Protein AF-A0A497V818-F1 (afdb_monomer)

Radius of gyration: 19.36 Å; Cα contacts (8 Å, |Δi|>4): 186; chains: 1; bounding box: 30×26×78 Å

Structure (mmCIF, N/CA/C/O backbo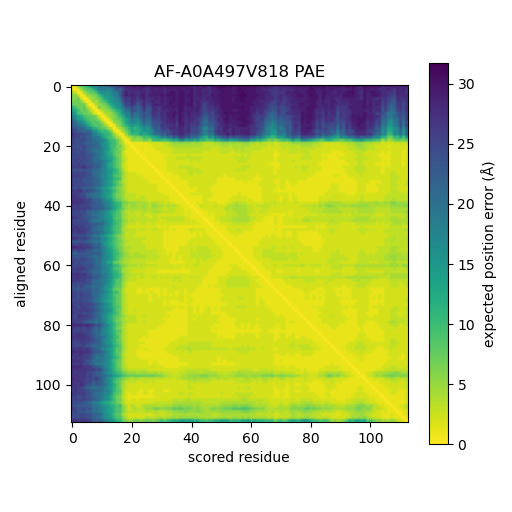ne):
data_AF-A0A497V818-F1
#
_entry.id   AF-A0A497V818-F1
#
loop_
_atom_site.group_PDB
_atom_site.id
_atom_site.type_symbol
_atom_site.label_atom_id
_atom_site.label_alt_id
_atom_site.label_comp_id
_atom_site.label_asym_id
_atom_site.label_entity_id
_atom_site.label_seq_id
_atom_site.pdbx_PDB_ins_code
_atom_site.Cartn_x
_atom_site.Cartn_y
_atom_site.Cartn_z
_atom_site.occupancy
_atom_site.B_iso_or_equiv
_atom_site.auth_seq_id
_atom_site.auth_comp_id
_atom_site.auth_asym_id
_atom_site.auth_atom_id
_atom_site.pdbx_PDB_model_num
ATOM 1 N N . MET A 1 1 ? 13.524 -6.428 -62.032 1.00 44.03 1 MET A N 1
ATOM 2 C CA . MET A 1 1 ? 14.430 -6.434 -60.860 1.00 44.03 1 MET A CA 1
ATOM 3 C C . MET A 1 1 ? 14.396 -5.023 -60.280 1.00 44.03 1 MET A C 1
ATOM 5 O O . MET A 1 1 ? 14.967 -4.130 -60.875 1.00 44.03 1 MET A O 1
ATOM 9 N N . ARG A 1 2 ? 13.405 -4.687 -59.447 1.00 46.19 2 ARG A N 1
ATOM 10 C CA . ARG A 1 2 ? 13.343 -4.876 -57.985 1.00 46.19 2 ARG A CA 1
ATOM 11 C C . ARG A 1 2 ? 14.482 -4.151 -57.272 1.00 46.19 2 ARG A C 1
ATOM 13 O O . ARG A 1 2 ? 15.494 -4.790 -57.076 1.00 46.19 2 ARG A O 1
ATOM 20 N N . HIS A 1 3 ? 14.253 -2.921 -56.811 1.00 48.22 3 HIS A N 1
ATOM 21 C CA . HIS A 1 3 ? 14.833 -2.396 -55.567 1.00 48.22 3 HIS A CA 1
ATOM 22 C C . HIS A 1 3 ? 13.883 -1.336 -54.986 1.00 48.22 3 HIS A C 1
ATOM 24 O O . HIS A 1 3 ? 13.952 -0.159 -55.315 1.00 48.22 3 HIS A O 1
ATOM 30 N N . LEU A 1 4 ? 12.936 -1.802 -54.166 1.00 50.78 4 LEU A N 1
ATOM 31 C CA . LEU A 1 4 ? 12.131 -0.966 -53.282 1.00 50.78 4 LEU A CA 1
ATOM 32 C C . LEU A 1 4 ? 12.975 -0.732 -52.024 1.00 50.78 4 LEU A C 1
ATOM 34 O O . LEU A 1 4 ? 13.162 -1.653 -51.229 1.00 50.78 4 LEU A O 1
ATOM 38 N N . SER A 1 5 ? 13.552 0.458 -51.887 1.00 52.72 5 SER A N 1
ATOM 39 C CA . SER A 1 5 ? 14.340 0.834 -50.712 1.00 52.72 5 SER A CA 1
ATOM 40 C C . SER A 1 5 ? 13.392 1.133 -49.552 1.00 52.72 5 SER A C 1
ATOM 42 O O . SER A 1 5 ? 12.822 2.217 -49.466 1.00 52.72 5 SER A O 1
ATOM 44 N N . ILE A 1 6 ? 13.183 0.148 -48.679 1.00 57.84 6 ILE A N 1
ATOM 45 C CA . ILE A 1 6 ? 12.414 0.310 -47.443 1.00 57.84 6 ILE A CA 1
ATOM 46 C C . ILE A 1 6 ? 13.343 0.963 -46.415 1.00 57.84 6 ILE A C 1
ATOM 48 O O . ILE A 1 6 ? 14.217 0.306 -45.851 1.00 57.84 6 ILE A O 1
ATOM 52 N N . LEU A 1 7 ? 13.173 2.267 -46.189 1.00 51.00 7 LEU A N 1
ATOM 53 C CA . LEU A 1 7 ? 13.821 2.977 -45.089 1.00 51.00 7 LEU A CA 1
ATOM 54 C C . LEU A 1 7 ? 13.069 2.625 -43.792 1.00 51.00 7 LEU A C 1
ATOM 56 O O . LEU A 1 7 ? 12.067 3.249 -43.451 1.00 51.00 7 LEU A O 1
ATOM 60 N N . ILE A 1 8 ? 13.516 1.585 -43.085 1.00 59.56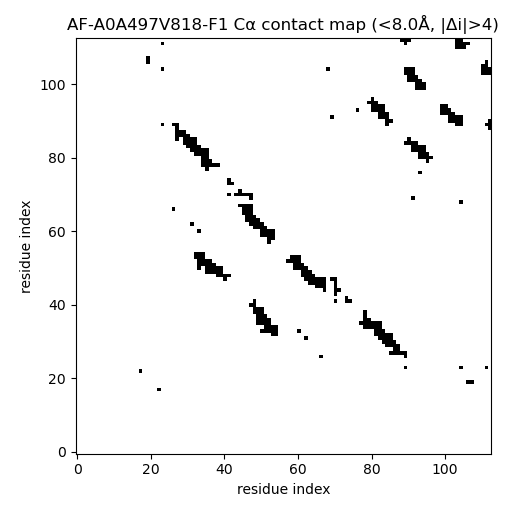 8 ILE A 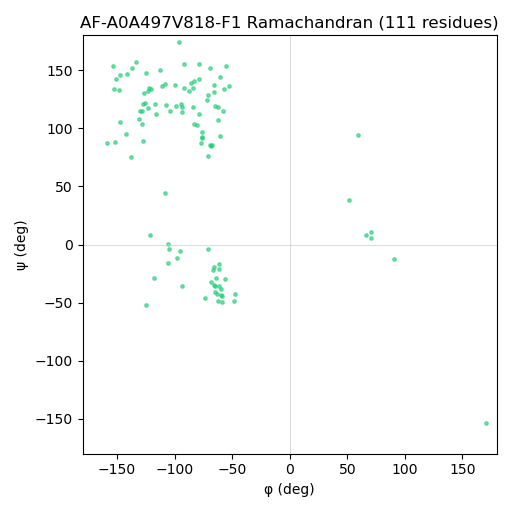N 1
ATOM 61 C CA . ILE A 1 8 ? 13.038 1.285 -41.730 1.00 59.56 8 ILE A CA 1
ATOM 62 C C . ILE A 1 8 ? 13.732 2.272 -40.791 1.00 59.56 8 ILE A C 1
ATOM 64 O O . ILE A 1 8 ? 14.809 2.005 -40.265 1.00 59.56 8 ILE A O 1
ATOM 68 N N . VAL A 1 9 ? 13.133 3.448 -40.610 1.00 56.09 9 VAL A N 1
ATOM 69 C CA . VAL A 1 9 ? 13.506 4.348 -39.516 1.00 56.09 9 VAL A CA 1
ATOM 70 C C . VAL A 1 9 ? 12.899 3.755 -38.251 1.00 56.09 9 VAL A C 1
ATOM 72 O O . VAL A 1 9 ? 11.728 3.963 -37.942 1.00 56.09 9 VAL A O 1
ATOM 75 N N . GLY A 1 10 ? 13.689 2.930 -37.563 1.00 56.69 10 GLY A N 1
ATOM 76 C CA . GLY A 1 10 ? 13.356 2.424 -36.241 1.00 56.69 10 GLY A CA 1
ATOM 77 C C . GLY A 1 10 ? 13.247 3.596 -35.274 1.00 56.69 10 GLY A C 1
ATOM 78 O O . GLY A 1 10 ? 14.251 4.206 -34.912 1.00 56.69 10 GLY A O 1
ATOM 79 N N . LEU A 1 11 ? 12.018 3.920 -34.884 1.00 52.72 11 LEU A N 1
ATOM 80 C CA . LEU A 1 11 ? 11.708 4.880 -33.837 1.00 52.72 11 LEU A CA 1
ATOM 81 C C . LEU A 1 11 ? 12.188 4.289 -32.499 1.00 52.72 11 LEU A C 1
ATOM 83 O O . LEU A 1 11 ? 11.435 3.615 -31.800 1.00 52.72 11 LEU A O 1
ATOM 87 N N . PHE A 1 12 ? 13.466 4.484 -32.166 1.00 51.16 12 PHE A N 1
ATOM 88 C CA . PHE A 1 12 ? 13.993 4.204 -30.831 1.00 51.16 12 PHE A CA 1
ATOM 89 C C . PHE A 1 12 ? 13.401 5.239 -29.872 1.00 51.16 12 PHE A C 1
ATOM 91 O O . PHE A 1 12 ? 13.979 6.291 -29.609 1.00 51.16 12 PHE A O 1
ATOM 98 N N . LEU A 1 13 ? 12.208 4.944 -29.358 1.00 43.66 13 LEU A N 1
ATOM 99 C CA . LEU A 1 13 ? 11.674 5.587 -28.167 1.00 43.66 13 LEU A CA 1
ATOM 100 C C . LEU A 1 13 ? 12.489 5.078 -26.971 1.00 43.66 13 LEU A C 1
ATOM 102 O O . LEU A 1 13 ? 12.038 4.217 -26.220 1.00 43.66 13 LEU A O 1
ATOM 106 N N . MET A 1 14 ? 13.711 5.588 -26.798 1.00 46.12 14 MET A N 1
ATOM 107 C CA . MET A 1 14 ? 14.338 5.591 -25.478 1.00 46.12 14 MET A CA 1
ATOM 108 C C . MET A 1 14 ? 13.536 6.582 -24.639 1.00 46.12 14 MET A C 1
ATOM 110 O O . MET A 1 14 ? 13.842 7.771 -24.589 1.00 46.12 14 MET A O 1
ATOM 114 N N . GLY A 1 15 ? 12.432 6.108 -24.057 1.00 50.34 15 GLY A N 1
ATOM 115 C CA . GLY A 1 15 ? 11.764 6.845 -22.996 1.00 50.34 15 GLY A CA 1
ATOM 116 C C . GLY A 1 15 ? 12.801 7.162 -21.924 1.00 50.34 15 GLY A C 1
ATOM 117 O O . GLY A 1 15 ? 13.626 6.306 -21.603 1.00 50.34 15 GLY A O 1
ATOM 118 N N . CYS A 1 16 ? 12.797 8.391 -21.408 1.00 48.84 16 CYS A N 1
ATOM 119 C CA . CYS A 1 16 ? 13.595 8.751 -20.243 1.00 48.84 16 CYS A CA 1
ATOM 120 C C . CYS A 1 16 ? 13.145 7.879 -19.069 1.00 48.84 16 CYS A C 1
ATOM 122 O O . CYS A 1 16 ? 12.169 8.187 -18.385 1.00 48.84 16 CYS A O 1
ATOM 124 N N . ILE A 1 17 ? 13.823 6.756 -18.881 1.00 55.41 17 ILE A N 1
ATOM 125 C CA . ILE A 1 17 ? 13.678 5.924 -17.702 1.00 55.41 17 ILE A CA 1
ATOM 126 C C . ILE A 1 17 ? 14.501 6.631 -16.631 1.00 55.41 17 ILE A C 1
ATOM 128 O O . ILE A 1 17 ? 15.713 6.774 -16.783 1.00 55.41 17 ILE A O 1
ATOM 132 N N . GLY A 1 18 ? 13.826 7.162 -15.609 1.00 65.00 18 GLY A N 1
ATOM 133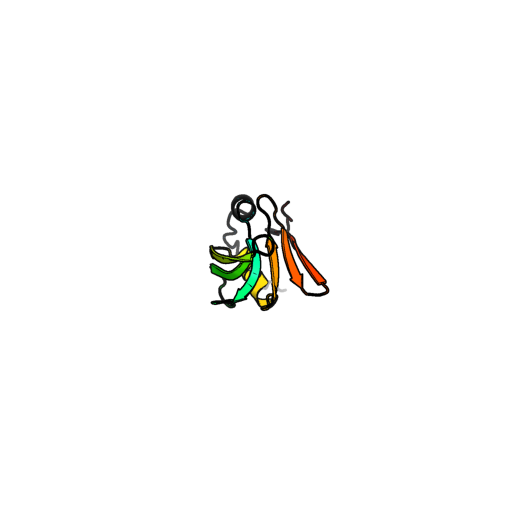 C CA . GLY A 1 18 ? 14.507 7.672 -14.420 1.00 65.00 18 GLY A CA 1
ATOM 134 C C . GLY A 1 18 ? 15.389 6.580 -13.820 1.00 65.00 18 GLY A C 1
ATOM 135 O O . GLY A 1 18 ? 15.126 5.396 -14.036 1.00 65.00 18 GLY A O 1
ATOM 136 N N . ASP A 1 19 ? 16.439 6.975 -13.108 1.00 87.00 19 ASP A N 1
ATOM 137 C CA . ASP A 1 19 ? 17.377 6.019 -12.533 1.00 87.00 19 ASP A CA 1
ATOM 138 C C . ASP A 1 19 ? 16.631 5.043 -11.603 1.00 87.00 19 ASP A C 1
ATOM 140 O O . ASP A 1 19 ? 16.013 5.437 -10.609 1.00 87.00 19 ASP A O 1
ATOM 144 N N . CYS A 1 20 ? 16.608 3.766 -11.995 1.00 90.94 20 CYS A N 1
ATOM 145 C CA . CYS A 1 20 ? 15.912 2.715 -11.262 1.00 90.94 20 CYS A CA 1
ATOM 146 C C . CYS A 1 20 ? 16.527 2.511 -9.871 1.00 90.94 20 CYS A C 1
ATOM 148 O O . CYS A 1 20 ? 15.808 2.106 -8.958 1.00 90.94 20 CYS A O 1
ATOM 150 N N . ASP A 1 21 ? 17.824 2.791 -9.709 1.00 93.12 21 ASP A N 1
ATOM 151 C CA . ASP A 1 21 ? 18.536 2.626 -8.445 1.00 93.12 21 ASP A CA 1
ATOM 152 C C . ASP A 1 21 ? 18.119 3.737 -7.465 1.00 93.12 21 ASP A C 1
ATOM 154 O O . ASP A 1 21 ? 17.706 3.440 -6.342 1.00 93.12 21 ASP A O 1
ATOM 158 N N . ASP A 1 22 ? 18.066 4.993 -7.926 1.00 93.25 22 ASP A N 1
ATOM 159 C CA . ASP A 1 22 ? 17.540 6.117 -7.136 1.00 93.25 22 ASP A CA 1
ATOM 160 C C . ASP A 1 22 ? 16.073 5.889 -6.738 1.00 93.25 22 ASP A C 1
ATOM 162 O O . ASP A 1 22 ? 15.669 6.114 -5.593 1.00 93.25 22 ASP A O 1
ATOM 166 N N . ALA A 1 23 ? 15.248 5.413 -7.679 1.00 93.31 23 ALA A N 1
ATOM 167 C CA . ALA A 1 23 ? 13.850 5.097 -7.407 1.00 93.31 23 ALA A CA 1
ATOM 168 C C . ALA A 1 23 ? 13.716 3.969 -6.372 1.00 93.31 23 ALA A C 1
ATOM 170 O O . ALA A 1 23 ? 12.898 4.066 -5.454 1.00 93.31 23 ALA A O 1
ATOM 171 N N . ALA A 1 24 ? 14.534 2.920 -6.488 1.00 95.50 24 ALA A N 1
ATOM 172 C CA . ALA A 1 24 ? 14.595 1.831 -5.525 1.00 95.50 24 ALA A CA 1
ATOM 173 C C . ALA A 1 24 ? 14.958 2.349 -4.123 1.00 95.50 24 ALA A C 1
ATOM 175 O O . ALA A 1 24 ? 14.283 2.005 -3.153 1.00 95.50 24 ALA A O 1
ATOM 176 N N . ASP A 1 25 ? 15.942 3.237 -3.997 1.00 95.44 25 ASP A N 1
ATOM 177 C CA . ASP A 1 25 ? 16.328 3.823 -2.708 1.00 95.44 25 ASP A CA 1
ATOM 178 C C . ASP A 1 25 ? 15.226 4.695 -2.095 1.00 95.44 25 ASP A C 1
ATOM 180 O O . ASP A 1 25 ? 14.920 4.582 -0.899 1.00 95.44 25 ASP A O 1
ATOM 184 N N . ILE A 1 26 ? 14.536 5.489 -2.919 1.00 94.81 26 ILE A N 1
ATOM 185 C CA . ILE A 1 26 ? 13.352 6.242 -2.492 1.00 94.81 26 ILE A CA 1
ATOM 186 C C . ILE A 1 26 ? 12.276 5.277 -1.977 1.00 94.81 26 ILE A C 1
ATOM 188 O O . ILE A 1 26 ? 11.762 5.459 -0.869 1.00 94.81 26 ILE A O 1
ATOM 192 N N . TYR A 1 27 ? 11.954 4.217 -2.722 1.00 95.88 27 TYR A N 1
ATOM 193 C CA . TYR A 1 27 ? 10.918 3.262 -2.326 1.00 95.88 27 TYR A CA 1
ATOM 194 C C . TYR A 1 27 ? 11.292 2.416 -1.102 1.00 95.88 27 TYR A C 1
ATOM 196 O O . TYR A 1 27 ? 10.411 2.108 -0.289 1.00 95.88 27 TYR A O 1
ATOM 204 N N . ARG A 1 28 ? 12.575 2.085 -0.903 1.00 96.44 28 ARG A N 1
ATOM 205 C CA . ARG A 1 28 ? 13.079 1.455 0.332 1.00 96.44 28 ARG A CA 1
ATOM 206 C C . ARG A 1 28 ? 12.815 2.330 1.549 1.00 96.44 28 ARG A C 1
ATOM 208 O O . ARG A 1 28 ? 12.450 1.810 2.601 1.00 96.44 28 ARG A O 1
ATOM 215 N N . SER A 1 29 ? 12.939 3.649 1.417 1.00 96.69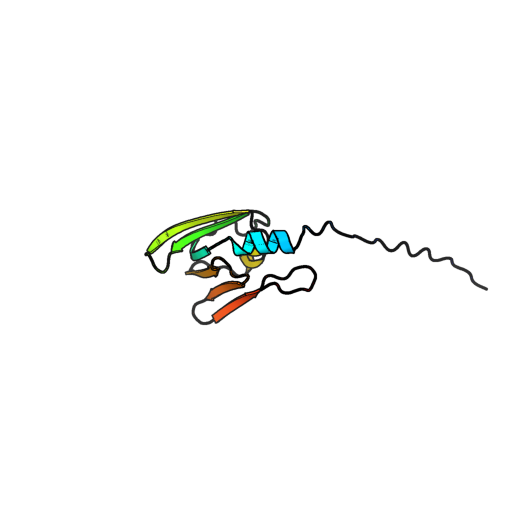 29 SER A N 1
ATOM 216 C CA . SER A 1 29 ? 12.769 4.575 2.543 1.00 96.69 29 SER A CA 1
ATOM 217 C C . SER A 1 29 ? 11.337 4.628 3.101 1.00 96.69 29 SER A C 1
ATOM 219 O O . SER A 1 29 ? 11.146 5.003 4.262 1.00 96.69 29 SER A O 1
ATOM 221 N N . PHE A 1 30 ? 10.334 4.238 2.305 1.00 96.50 30 PHE A N 1
ATOM 222 C CA . PHE A 1 30 ? 8.928 4.311 2.695 1.00 96.50 30 PHE A CA 1
ATOM 223 C C . PHE A 1 30 ? 8.467 3.121 3.540 1.00 96.50 30 PHE A C 1
ATOM 225 O O . PHE A 1 30 ? 8.746 1.958 3.234 1.00 96.50 30 PHE A O 1
ATOM 232 N N . GLU A 1 31 ? 7.642 3.441 4.537 1.00 97.25 31 GLU A N 1
ATOM 233 C CA . GLU A 1 31 ? 6.845 2.499 5.314 1.00 97.25 31 GLU A CA 1
ATOM 234 C C . GLU A 1 31 ? 5.357 2.840 5.180 1.00 97.25 31 GLU A C 1
ATOM 236 O O . GLU A 1 31 ? 4.959 4.003 5.266 1.00 97.25 31 GLU A O 1
ATOM 241 N N . CYS A 1 32 ? 4.541 1.817 4.941 1.00 97.62 32 CYS A N 1
ATOM 242 C CA . CYS A 1 32 ? 3.093 1.901 4.865 1.00 97.62 32 CYS A CA 1
ATOM 243 C C . CYS A 1 32 ? 2.504 0.587 5.386 1.00 97.62 32 CYS A C 1
ATOM 245 O O . CYS A 1 32 ? 2.589 -0.451 4.727 1.00 97.62 32 CYS A O 1
ATOM 247 N N . ILE A 1 33 ? 1.947 0.626 6.594 1.00 98.44 33 ILE A N 1
ATOM 248 C CA . ILE A 1 33 ? 1.277 -0.513 7.221 1.00 98.44 33 ILE A CA 1
ATOM 249 C C . ILE A 1 33 ? -0.092 -0.030 7.679 1.00 98.44 33 ILE A C 1
ATOM 251 O O . ILE A 1 33 ? -0.192 0.699 8.661 1.00 98.44 33 ILE A O 1
ATOM 255 N N . ILE A 1 34 ? -1.132 -0.391 6.935 1.00 98.69 34 ILE A N 1
ATOM 256 C CA . ILE A 1 34 ? -2.443 0.247 7.065 1.00 98.69 34 ILE A CA 1
ATOM 257 C C . ILE A 1 34 ? -3.560 -0.707 6.657 1.00 98.69 34 ILE A C 1
ATOM 259 O O . ILE A 1 34 ? -3.472 -1.364 5.621 1.00 98.69 34 ILE A O 1
ATOM 263 N N . ILE A 1 35 ? -4.610 -0.774 7.473 1.00 98.75 35 ILE A N 1
ATOM 264 C CA . ILE A 1 35 ? -5.913 -1.328 7.096 1.00 98.75 35 ILE A CA 1
ATOM 265 C C . ILE A 1 35 ? -6.682 -0.209 6.403 1.00 98.75 35 ILE A C 1
ATOM 267 O O . ILE A 1 35 ? -6.926 0.828 7.020 1.00 98.75 35 ILE A O 1
ATOM 271 N N . ILE A 1 36 ? -7.032 -0.402 5.134 1.00 98.69 36 ILE A N 1
ATOM 272 C CA . ILE A 1 36 ? -7.645 0.632 4.298 1.00 98.69 36 ILE A CA 1
ATOM 273 C C . ILE A 1 36 ? -9.080 0.891 4.751 1.00 98.69 36 ILE A C 1
ATOM 275 O O . ILE A 1 36 ? -9.896 -0.027 4.816 1.00 98.69 36 ILE A O 1
ATOM 279 N N . GLU A 1 37 ? -9.410 2.156 4.979 1.00 98.75 37 GLU A N 1
ATOM 280 C CA . GLU A 1 37 ? -10.774 2.595 5.288 1.00 98.75 37 GLU A CA 1
ATOM 281 C C . GLU A 1 37 ? -11.319 3.563 4.240 1.00 98.75 37 GLU A C 1
ATOM 283 O O . GLU A 1 37 ? -12.524 3.585 3.998 1.00 98.75 37 GLU A O 1
ATOM 288 N N . ASN A 1 38 ? -10.441 4.327 3.587 1.00 98.62 38 ASN A N 1
ATOM 289 C CA . ASN A 1 38 ? -10.807 5.244 2.519 1.00 98.62 38 ASN A CA 1
ATOM 290 C C . ASN A 1 38 ? -9.682 5.354 1.473 1.00 98.62 38 ASN A C 1
ATOM 292 O O . ASN A 1 38 ? -8.494 5.278 1.792 1.00 98.62 38 ASN A O 1
ATOM 296 N N . ILE A 1 39 ? -10.074 5.529 0.210 1.00 98.19 39 ILE A N 1
ATOM 297 C 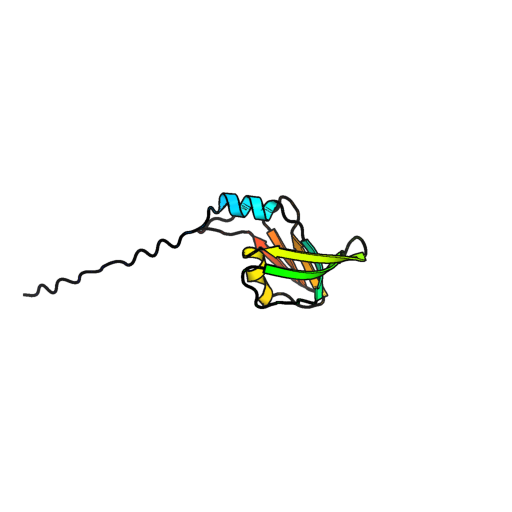CA . ILE A 1 39 ? -9.172 5.725 -0.931 1.00 98.19 39 ILE A CA 1
ATOM 298 C C . ILE A 1 39 ? -9.639 6.990 -1.664 1.00 98.19 39 ILE A C 1
ATOM 300 O O . ILE A 1 39 ? -10.473 6.891 -2.567 1.00 98.19 39 ILE A O 1
ATOM 304 N N . PRO A 1 40 ? -9.146 8.185 -1.288 1.00 96.94 40 PRO A N 1
ATOM 305 C CA . PRO A 1 40 ? -9.661 9.448 -1.821 1.00 96.94 40 PRO A CA 1
ATOM 306 C C . PRO A 1 40 ? -9.505 9.602 -3.336 1.00 96.94 40 PRO A C 1
ATOM 308 O O . PRO A 1 40 ? -10.370 10.175 -3.998 1.00 96.94 40 PRO A O 1
ATOM 311 N N . ASN A 1 41 ? -8.405 9.094 -3.903 1.00 94.12 41 ASN A N 1
ATOM 312 C CA . ASN A 1 41 ? -8.114 9.231 -5.329 1.00 94.12 41 ASN A CA 1
ATOM 313 C C . ASN A 1 41 ? -7.559 7.933 -5.949 1.00 94.12 41 ASN A C 1
ATOM 315 O O . ASN A 1 41 ? -6.372 7.857 -6.276 1.00 94.12 41 ASN A O 1
ATOM 319 N N . PRO A 1 42 ? -8.415 6.919 -6.186 1.00 95.06 42 PRO A N 1
ATOM 320 C CA . PRO A 1 42 ? -7.993 5.606 -6.680 1.00 95.06 42 PRO A CA 1
ATOM 321 C C . PRO A 1 42 ? -7.535 5.613 -8.149 1.00 95.06 42 PRO A C 1
ATOM 323 O O . PRO A 1 42 ? -7.146 4.576 -8.677 1.00 95.06 42 PRO A O 1
ATOM 326 N N . LYS A 1 43 ? -7.626 6.753 -8.848 1.00 96.62 43 LYS A N 1
ATOM 327 C CA . LYS A 1 43 ? -7.224 6.900 -10.259 1.00 96.62 43 LYS A CA 1
ATOM 328 C C . LYS A 1 43 ? -5.918 7.675 -10.433 1.00 96.62 43 LYS A C 1
ATOM 330 O O . LYS A 1 43 ? -5.494 7.900 -11.563 1.00 96.62 43 LYS A O 1
ATOM 335 N N . SER A 1 44 ? -5.299 8.115 -9.339 1.00 96.56 44 SER A N 1
ATOM 336 C CA . SER A 1 44 ? -4.033 8.836 -9.394 1.00 96.56 44 SER A CA 1
ATOM 337 C C . SER A 1 44 ? -2.908 7.937 -9.911 1.00 96.56 44 SER A C 1
ATOM 339 O O . SER A 1 44 ? -2.780 6.786 -9.507 1.00 96.56 44 SER A O 1
ATOM 341 N N . THR A 1 45 ? -2.067 8.482 -10.788 1.00 95.44 45 THR A N 1
ATOM 342 C CA . THR A 1 45 ? -0.869 7.816 -11.329 1.00 95.44 45 THR A CA 1
ATOM 343 C C . THR A 1 45 ? 0.429 8.353 -10.724 1.00 95.44 45 THR A C 1
ATOM 345 O O . THR A 1 45 ? 1.510 7.864 -11.049 1.00 95.44 45 THR A O 1
ATOM 348 N N . HIS A 1 46 ? 0.335 9.375 -9.871 1.00 94.75 46 HIS A N 1
ATOM 349 C CA . HIS A 1 46 ? 1.480 10.095 -9.310 1.00 94.75 46 HIS A CA 1
ATOM 350 C C . HIS A 1 46 ? 1.444 10.112 -7.784 1.00 94.75 46 HIS A C 1
ATOM 352 O O . HIS A 1 46 ? 2.410 9.714 -7.139 1.00 94.75 46 HIS A O 1
ATOM 358 N N . LEU A 1 47 ? 0.316 10.524 -7.210 1.00 96.50 47 LEU A N 1
ATOM 359 C CA . LEU A 1 47 ? 0.105 10.606 -5.769 1.00 96.50 47 LEU A CA 1
ATOM 360 C C . LEU A 1 47 ? -0.566 9.333 -5.239 1.00 96.50 47 LEU A C 1
ATOM 362 O O . LEU A 1 47 ? -1.682 9.010 -5.658 1.00 96.50 47 LEU A O 1
ATOM 366 N N . PHE A 1 48 ? 0.085 8.634 -4.311 1.00 97.88 48 PHE A N 1
ATOM 367 C CA . PHE A 1 48 ? -0.531 7.525 -3.592 1.00 97.88 48 PHE A CA 1
ATOM 368 C C . PHE A 1 48 ? -1.135 8.046 -2.288 1.00 97.88 48 PHE A C 1
ATOM 370 O O . PHE A 1 48 ? -0.399 8.508 -1.416 1.00 97.88 48 PHE A O 1
ATOM 377 N N . ASN A 1 49 ? -2.463 7.994 -2.190 1.00 97.75 49 ASN A N 1
ATOM 378 C CA . ASN A 1 49 ? -3.246 8.525 -1.088 1.00 97.75 49 ASN A CA 1
ATOM 379 C C . ASN A 1 49 ? -4.235 7.463 -0.588 1.00 97.75 49 ASN A C 1
ATOM 381 O O . ASN A 1 49 ? -5.141 7.048 -1.318 1.00 97.75 49 ASN A O 1
ATOM 385 N N . ILE A 1 50 ? -4.035 7.031 0.655 1.00 98.19 50 ILE A N 1
ATOM 386 C CA . ILE A 1 50 ? -4.911 6.109 1.376 1.00 98.19 50 ILE A CA 1
ATOM 387 C C . ILE A 1 50 ? -5.021 6.519 2.842 1.00 98.19 50 ILE A C 1
ATOM 389 O O . ILE A 1 50 ? -4.058 6.981 3.461 1.00 98.19 50 ILE A O 1
ATOM 393 N N . GLU A 1 51 ? -6.193 6.285 3.411 1.00 98.69 51 GLU A N 1
ATOM 394 C CA . GLU A 1 51 ? -6.509 6.574 4.805 1.00 98.69 51 GLU A CA 1
ATOM 395 C C . GLU A 1 51 ? -7.023 5.311 5.485 1.00 98.69 51 GLU A C 1
ATOM 397 O O . GLU A 1 51 ? -7.674 4.457 4.868 1.00 98.69 51 GLU A O 1
ATOM 402 N N . GLY A 1 52 ? -6.730 5.184 6.773 1.00 98.69 52 GLY A N 1
ATOM 403 C CA . GLY A 1 52 ? -7.079 3.980 7.497 1.00 98.69 52 GLY A CA 1
ATOM 404 C C . GLY A 1 52 ? -6.470 3.898 8.879 1.00 98.69 52 GLY A C 1
ATOM 405 O O . GLY A 1 52 ? -6.174 4.910 9.515 1.00 98.69 52 GLY A O 1
ATOM 406 N N . THR A 1 53 ? -6.291 2.668 9.344 1.00 98.75 53 THR A N 1
ATOM 407 C CA . THR A 1 53 ? -5.839 2.384 10.706 1.00 98.75 53 THR A CA 1
ATOM 408 C C . THR A 1 53 ? -4.564 1.549 10.696 1.00 98.75 53 THR A C 1
ATOM 410 O O . THR A 1 53 ? -4.463 0.561 9.970 1.00 98.75 53 THR A O 1
ATOM 413 N N . ASP A 1 54 ? -3.592 1.922 11.525 1.00 98.19 54 ASP A N 1
ATOM 414 C CA . ASP A 1 54 ? -2.425 1.089 11.814 1.00 98.19 54 ASP A CA 1
ATOM 415 C C . ASP A 1 54 ? -2.888 -0.185 12.552 1.00 98.19 54 ASP A C 1
ATOM 417 O O . ASP A 1 54 ? -3.446 -0.082 13.652 1.00 98.19 54 ASP A O 1
ATOM 421 N N . PRO A 1 55 ? -2.663 -1.388 11.992 1.00 97.25 55 PRO A N 1
ATOM 422 C CA . PRO A 1 55 ? -3.144 -2.638 12.577 1.00 97.25 55 PRO A CA 1
ATOM 423 C C . PRO A 1 55 ? -2.495 -2.988 13.924 1.00 97.25 55 PRO A C 1
ATOM 425 O O . PRO A 1 55 ? -3.033 -3.818 14.65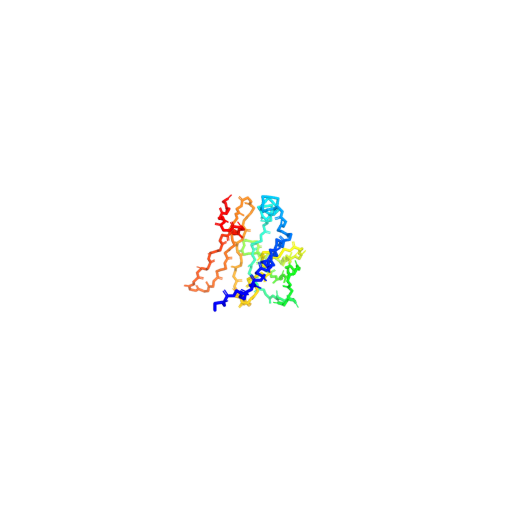3 1.00 97.25 55 PRO A O 1
ATOM 428 N N . TYR A 1 56 ? -1.341 -2.408 14.252 1.00 97.31 56 TYR A N 1
ATOM 429 C CA . TYR A 1 56 ? -0.617 -2.698 15.487 1.00 97.31 56 TYR A CA 1
ATOM 430 C C . TYR A 1 56 ? -0.973 -1.729 16.610 1.00 97.31 56 TYR A C 1
ATOM 432 O O . TYR A 1 56 ? -1.015 -2.128 17.773 1.00 97.31 56 TYR A O 1
ATOM 440 N N . THR A 1 57 ? -1.216 -0.459 16.279 1.00 97.69 57 THR A N 1
ATOM 441 C CA . THR A 1 57 ? -1.467 0.585 17.286 1.00 97.69 57 THR A CA 1
ATOM 442 C C . THR A 1 57 ? -2.926 1.021 17.374 1.00 97.69 57 THR A C 1
ATOM 444 O O . THR A 1 57 ? -3.302 1.681 18.342 1.00 97.69 57 THR A O 1
ATOM 447 N N . GLY A 1 58 ? -3.750 0.693 16.376 1.00 97.88 58 GLY A N 1
ATOM 448 C CA . GLY A 1 58 ? -5.140 1.143 16.279 1.00 97.88 58 GLY A CA 1
ATOM 449 C C . GLY A 1 58 ? -5.293 2.636 15.963 1.00 97.88 58 GLY A C 1
ATOM 450 O O . GLY A 1 58 ? -6.408 3.155 15.975 1.00 97.88 58 GLY A O 1
ATOM 451 N N . LYS A 1 59 ? -4.195 3.353 15.691 1.00 98.31 59 LYS A N 1
ATOM 452 C CA . LYS A 1 59 ? -4.228 4.785 15.377 1.00 98.31 59 LYS A CA 1
ATOM 453 C C . LYS A 1 59 ? -4.661 5.021 13.935 1.00 98.31 59 LYS A C 1
ATOM 455 O O . LYS A 1 59 ? -4.230 4.307 13.031 1.00 98.31 59 LYS A O 1
ATOM 460 N N . LYS A 1 60 ? -5.451 6.077 13.721 1.00 98.38 60 LYS A N 1
ATOM 461 C CA . LYS A 1 60 ? -5.741 6.585 12.377 1.00 98.38 60 LYS A CA 1
ATOM 462 C C . LYS A 1 60 ? -4.468 7.130 11.747 1.00 98.38 60 LYS A C 1
ATOM 464 O O . LYS A 1 60 ? -3.744 7.899 12.379 1.00 98.38 60 LYS A O 1
ATOM 469 N N . ILE A 1 61 ? -4.214 6.723 10.513 1.00 97.50 61 ILE A N 1
ATOM 470 C CA . ILE A 1 61 ? -3.059 7.128 9.723 1.00 97.50 61 ILE A CA 1
ATOM 471 C C . ILE A 1 61 ? -3.492 7.435 8.292 1.00 97.50 61 ILE A C 1
ATOM 473 O O . ILE A 1 61 ? -4.452 6.868 7.769 1.00 97.50 61 ILE A O 1
ATOM 477 N N . GLN A 1 62 ? -2.744 8.329 7.660 1.00 97.56 62 GLN A N 1
ATOM 478 C CA . GLN A 1 62 ? -2.879 8.669 6.253 1.00 97.56 62 GLN A CA 1
ATOM 479 C C . GLN A 1 62 ? -1.510 8.511 5.601 1.00 97.56 62 GLN A C 1
ATOM 481 O O . GLN A 1 62 ? -0.506 9.016 6.110 1.00 97.56 62 GLN A O 1
ATOM 486 N N . PHE A 1 63 ? -1.468 7.806 4.477 1.00 97.62 63 PHE A N 1
ATOM 487 C CA . PHE A 1 63 ? -0.313 7.803 3.594 1.00 97.62 63 PHE A CA 1
ATOM 488 C C . PHE A 1 63 ? -0.663 8.668 2.389 1.00 97.62 63 PHE A C 1
ATOM 490 O O . PHE A 1 63 ? -1.561 8.304 1.643 1.00 97.62 63 PHE A O 1
ATOM 497 N N . ASP A 1 64 ? 0.029 9.795 2.217 1.00 96.69 64 ASP A N 1
ATOM 498 C CA . ASP A 1 64 ? -0.222 10.756 1.137 1.00 96.69 64 ASP A CA 1
ATOM 499 C C . ASP A 1 64 ? 1.098 11.333 0.612 1.00 96.69 64 ASP A C 1
ATOM 501 O O . ASP A 1 64 ? 1.708 12.213 1.229 1.00 96.69 64 ASP A O 1
ATOM 505 N N . ARG A 1 65 ? 1.629 10.731 -0.456 1.00 95.56 65 ARG A N 1
ATOM 506 C CA . ARG A 1 65 ? 2.972 11.024 -0.994 1.00 95.56 65 ARG A CA 1
ATOM 507 C C . ARG A 1 65 ? 3.033 10.716 -2.490 1.00 95.56 65 ARG A C 1
ATOM 509 O O . ARG A 1 65 ? 2.324 9.827 -2.963 1.00 95.56 65 ARG A O 1
ATOM 516 N N . GLU A 1 66 ? 3.920 11.383 -3.239 1.00 95.25 66 GLU A N 1
ATOM 517 C CA . GLU A 1 66 ? 4.232 10.948 -4.611 1.00 95.25 66 GLU A CA 1
ATOM 518 C C . GLU A 1 66 ? 4.850 9.548 -4.560 1.00 95.25 66 GLU A C 1
ATOM 520 O O . GLU A 1 66 ? 5.887 9.330 -3.932 1.00 95.25 66 GLU A O 1
ATOM 525 N N . ASN A 1 67 ? 4.180 8.583 -5.187 1.00 95.50 67 ASN A N 1
ATOM 526 C CA . ASN A 1 67 ? 4.636 7.206 -5.243 1.00 95.50 67 ASN A CA 1
ATOM 527 C C . ASN A 1 67 ? 3.984 6.485 -6.426 1.00 95.50 67 ASN A C 1
ATOM 529 O O . ASN A 1 67 ? 2.934 5.847 -6.310 1.00 95.50 67 ASN A O 1
ATOM 533 N N . ARG A 1 68 ? 4.626 6.602 -7.588 1.00 94.56 68 ARG A N 1
ATOM 534 C CA . ARG A 1 68 ? 4.121 6.048 -8.850 1.00 94.56 68 ARG A CA 1
ATOM 535 C C . ARG A 1 68 ? 4.058 4.527 -8.821 1.00 94.56 68 ARG A C 1
ATOM 537 O O . ARG A 1 68 ? 3.120 3.962 -9.371 1.00 94.56 68 ARG A O 1
ATOM 544 N N . TRP A 1 69 ? 5.011 3.874 -8.152 1.00 96.56 69 TRP A N 1
ATOM 545 C CA . TRP A 1 69 ? 4.998 2.421 -8.007 1.00 96.56 69 TRP A CA 1
ATOM 546 C C . TRP A 1 69 ? 3.765 1.947 -7.231 1.00 96.56 69 TRP A C 1
ATOM 548 O O . TRP A 1 69 ? 3.036 1.096 -7.731 1.00 96.56 69 TRP A O 1
ATOM 558 N N . PHE A 1 70 ? 3.448 2.547 -6.078 1.00 97.56 70 PHE A N 1
ATOM 559 C CA . PHE A 1 70 ? 2.276 2.135 -5.293 1.00 97.56 70 PHE A CA 1
ATOM 560 C C . PHE A 1 70 ? 0.964 2.424 -6.033 1.00 97.56 70 PHE A C 1
ATOM 562 O O . PHE A 1 70 ? 0.034 1.621 -5.968 1.00 97.56 70 PHE A O 1
ATOM 569 N N . CYS A 1 71 ? 0.902 3.524 -6.796 1.00 97.81 71 CYS A N 1
ATOM 570 C CA . CYS A 1 71 ? -0.263 3.863 -7.621 1.00 97.81 71 CYS A CA 1
ATOM 571 C C . CYS A 1 71 ? -0.635 2.755 -8.621 1.00 97.81 71 CYS A C 1
ATOM 573 O O . CYS A 1 71 ? -1.813 2.592 -8.934 1.00 97.81 71 CYS A O 1
ATOM 575 N N . THR A 1 72 ? 0.331 1.953 -9.092 1.00 97.25 72 THR A N 1
ATOM 576 C CA . THR A 1 72 ? 0.045 0.828 -10.005 1.00 97.25 72 THR A CA 1
ATOM 577 C C . THR A 1 72 ? -0.877 -0.227 -9.388 1.00 97.25 72 THR A C 1
ATOM 579 O O . THR A 1 72 ? -1.543 -0.960 -10.118 1.00 97.25 72 THR A O 1
ATOM 582 N N . PHE A 1 73 ? -0.972 -0.275 -8.056 1.00 97.94 73 PHE A N 1
ATOM 583 C CA . PHE A 1 73 ? -1.755 -1.271 -7.337 1.00 97.94 73 PHE A CA 1
ATOM 584 C C . PHE A 1 73 ? -3.165 -0.815 -6.964 1.00 97.94 73 PHE A C 1
ATOM 586 O O . PHE A 1 73 ? -3.931 -1.652 -6.495 1.00 97.94 73 PHE A O 1
ATOM 593 N N . TYR A 1 74 ? -3.553 0.447 -7.200 1.00 98.12 74 TYR A N 1
ATOM 594 C CA . TYR A 1 74 ? -4.914 0.920 -6.902 1.00 98.12 74 TYR A CA 1
ATOM 595 C C . TYR A 1 74 ? -6.033 -0.007 -7.404 1.00 98.12 74 TYR A C 1
ATOM 597 O O . TYR A 1 74 ? -6.950 -0.264 -6.624 1.00 98.12 74 TYR A O 1
ATOM 605 N N . PRO A 1 75 ? -5.977 -0.573 -8.630 1.00 97.62 75 PRO A N 1
ATOM 606 C CA . PRO A 1 75 ? -7.021 -1.481 -9.115 1.00 97.62 75 PRO A CA 1
ATOM 607 C C . PRO A 1 75 ? -7.201 -2.758 -8.279 1.00 97.62 75 PRO A C 1
ATOM 609 O O . PRO A 1 75 ? -8.210 -3.443 -8.423 1.00 97.62 75 PRO A O 1
ATOM 612 N N . LEU A 1 76 ? -6.225 -3.102 -7.434 1.00 97.62 76 LEU A N 1
ATOM 613 C CA . LEU A 1 76 ? -6.241 -4.285 -6.574 1.00 97.62 76 LEU A CA 1
ATOM 614 C C . LEU A 1 76 ? -6.688 -3.980 -5.139 1.00 97.62 76 LEU A C 1
ATOM 616 O O . LEU A 1 76 ? -6.921 -4.923 -4.378 1.00 97.62 76 LEU A O 1
ATOM 620 N N . LEU A 1 77 ? -6.779 -2.704 -4.756 1.00 97.88 77 LEU A N 1
ATOM 621 C CA . LEU A 1 77 ? -7.095 -2.282 -3.394 1.00 97.88 77 LEU A CA 1
ATOM 622 C C . LEU A 1 77 ? -8.604 -2.216 -3.163 1.00 97.88 77 L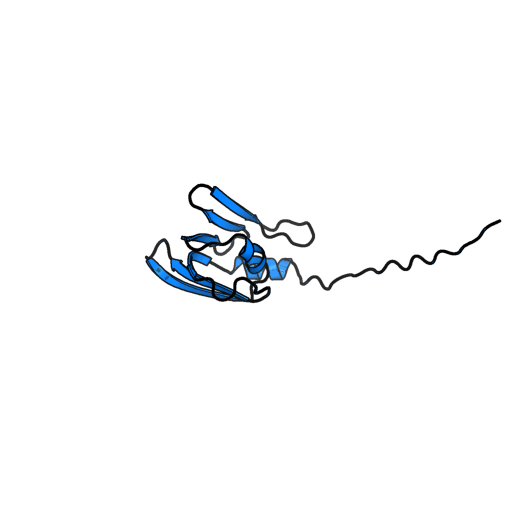EU A C 1
ATOM 624 O O . LEU A 1 77 ? -9.355 -1.702 -3.991 1.00 97.88 77 LEU A O 1
ATOM 628 N N . ALA A 1 78 ? -9.034 -2.681 -1.996 1.00 97.81 78 ALA A N 1
ATOM 629 C CA . ALA A 1 78 ? -10.387 -2.505 -1.495 1.00 97.81 78 ALA A CA 1
ATOM 630 C C . ALA A 1 78 ? -10.373 -2.059 -0.027 1.00 97.81 78 ALA A C 1
ATOM 632 O O . ALA A 1 78 ? -9.416 -2.301 0.709 1.00 97.81 78 ALA A O 1
ATOM 633 N N . ILE A 1 79 ? -11.464 -1.422 0.409 1.00 98.25 79 ILE A N 1
ATOM 634 C CA . ILE A 1 79 ? -11.694 -1.122 1.828 1.00 98.25 79 ILE A CA 1
ATOM 635 C C . ILE A 1 79 ? -11.652 -2.434 2.624 1.00 98.25 79 ILE A C 1
ATOM 637 O O . ILE A 1 79 ? -12.269 -3.425 2.231 1.00 98.25 79 ILE A O 1
ATOM 641 N N . GLY A 1 80 ? -10.929 -2.427 3.742 1.00 98.25 80 GLY A N 1
ATOM 642 C CA . GLY A 1 80 ? -10.698 -3.587 4.601 1.00 98.25 80 GLY A CA 1
ATOM 643 C C . GLY A 1 80 ? -9.457 -4.414 4.250 1.00 98.25 80 GLY A C 1
ATOM 644 O O . GLY A 1 80 ? -9.048 -5.232 5.073 1.00 98.25 80 GLY A O 1
ATOM 645 N N . ASP A 1 81 ? -8.826 -4.199 3.090 1.00 98.50 81 ASP A N 1
ATOM 646 C CA . ASP A 1 81 ? -7.524 -4.805 2.797 1.00 98.50 81 ASP A CA 1
ATOM 647 C C . ASP A 1 81 ? -6.429 -4.189 3.682 1.00 98.50 81 ASP A C 1
ATOM 649 O O . ASP A 1 81 ? -6.495 -3.014 4.057 1.00 98.50 81 ASP A O 1
ATOM 653 N N . THR A 1 82 ? -5.377 -4.960 3.964 1.00 98.62 82 THR A N 1
ATOM 654 C CA . THR A 1 82 ? -4.190 -4.457 4.668 1.00 98.62 82 THR A CA 1
ATOM 655 C C . THR A 1 82 ? -3.019 -4.326 3.708 1.00 98.62 82 THR A C 1
ATOM 657 O O . THR A 1 82 ? -2.544 -5.321 3.156 1.00 98.62 82 THR A O 1
ATOM 660 N N . ILE A 1 83 ? -2.490 -3.115 3.560 1.00 98.62 83 ILE A N 1
ATOM 661 C CA . ILE A 1 83 ? -1.206 -2.889 2.892 1.00 98.62 83 ILE A CA 1
ATOM 662 C C . ILE A 1 83 ? -0.082 -3.099 3.903 1.00 98.62 83 ILE A C 1
ATOM 664 O O . ILE A 1 83 ? -0.151 -2.605 5.029 1.00 98.62 83 ILE A O 1
ATOM 668 N N . ILE A 1 84 ? 0.960 -3.826 3.494 1.00 98.44 84 ILE A N 1
ATOM 669 C CA . ILE A 1 84 ? 2.216 -3.936 4.239 1.00 98.44 84 ILE A CA 1
ATOM 670 C C . ILE A 1 84 ? 3.386 -3.691 3.293 1.00 98.44 84 ILE A C 1
ATOM 672 O O . ILE A 1 84 ? 3.755 -4.547 2.485 1.00 98.44 84 ILE A O 1
ATOM 676 N N . LYS A 1 85 ? 4.011 -2.535 3.468 1.00 98.12 85 LYS A N 1
ATOM 677 C CA . LYS A 1 85 ? 5.299 -2.165 2.898 1.00 98.12 85 LYS A CA 1
ATOM 678 C C . LYS A 1 85 ? 6.187 -1.665 4.030 1.00 98.12 85 LYS A C 1
ATOM 680 O O . LYS A 1 85 ? 5.879 -0.648 4.646 1.00 98.12 85 LYS A O 1
ATOM 685 N N . ARG A 1 86 ? 7.269 -2.383 4.325 1.00 98.12 86 ARG A N 1
ATOM 686 C CA . ARG A 1 86 ? 8.187 -2.033 5.417 1.00 98.12 86 ARG A CA 1
ATOM 687 C C . ARG A 1 86 ? 9.316 -1.145 4.919 1.00 98.12 86 ARG A C 1
ATOM 689 O O . ARG A 1 86 ? 9.682 -1.184 3.740 1.00 98.12 86 ARG A O 1
ATOM 696 N N . LYS A 1 87 ? 9.884 -0.366 5.837 1.00 97.50 87 LYS A N 1
ATOM 697 C CA . LYS A 1 87 ? 11.126 0.361 5.583 1.00 97.50 87 LYS A CA 1
ATOM 698 C C . LYS A 1 87 ? 12.258 -0.621 5.250 1.00 97.50 87 LYS A C 1
ATOM 700 O O . LYS A 1 87 ? 12.326 -1.699 5.831 1.00 97.50 87 LYS A O 1
ATOM 705 N N . ASN A 1 88 ? 13.146 -0.221 4.346 1.00 97.25 88 ASN A N 1
ATOM 706 C CA . ASN A 1 88 ? 14.298 -0.978 3.839 1.00 97.25 88 ASN A CA 1
ATOM 707 C C . ASN A 1 88 ? 13.963 -2.239 3.020 1.00 97.25 88 ASN A C 1
ATOM 709 O O . ASN A 1 88 ? 14.875 -2.977 2.672 1.00 97.25 88 ASN A O 1
ATOM 713 N N . GLU A 1 89 ? 12.696 -2.472 2.675 1.00 97.38 89 GLU A N 1
ATOM 714 C CA . GLU A 1 89 ? 12.281 -3.569 1.788 1.00 97.38 89 GLU A CA 1
ATOM 715 C C . GLU A 1 89 ? 11.743 -3.022 0.463 1.00 97.38 89 GLU A C 1
ATOM 717 O O . GLU A 1 89 ? 11.113 -1.964 0.449 1.00 97.38 89 GLU A O 1
ATOM 722 N N . LEU A 1 90 ? 11.888 -3.763 -0.637 1.00 97.50 90 LEU A N 1
ATOM 723 C CA . LEU A 1 90 ? 11.270 -3.449 -1.935 1.00 97.50 90 LEU A CA 1
ATOM 724 C C . LEU A 1 90 ? 10.132 -4.393 -2.302 1.00 97.50 90 LEU A C 1
ATOM 726 O O . LEU A 1 90 ? 9.985 -4.839 -3.437 1.00 97.50 90 LEU A O 1
ATOM 730 N N . VAL A 1 91 ? 9.278 -4.657 -1.318 1.00 98.19 91 VAL A N 1
ATOM 731 C CA . VAL A 1 91 ? 8.133 -5.551 -1.464 1.00 98.19 91 VAL A CA 1
ATOM 732 C C . VAL A 1 91 ? 6.863 -4.847 -1.007 1.00 98.19 91 VAL A C 1
ATOM 734 O O . VAL A 1 91 ? 6.747 -4.443 0.150 1.00 98.19 91 VAL A O 1
ATOM 737 N N . PHE A 1 92 ? 5.891 -4.725 -1.906 1.00 98.31 92 PHE A N 1
ATOM 738 C CA . PHE A 1 92 ? 4.554 -4.231 -1.605 1.0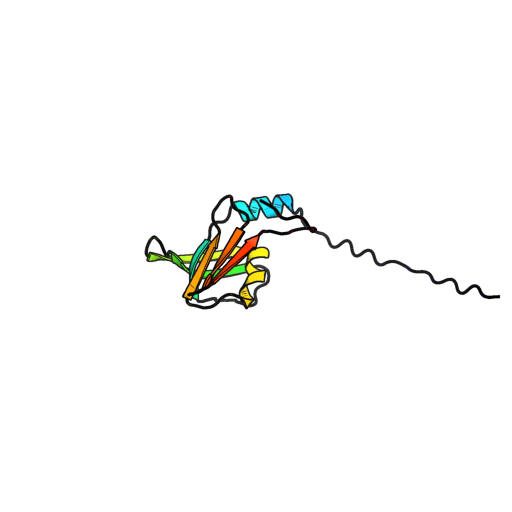0 98.31 92 PHE A CA 1
ATOM 739 C C . PHE A 1 92 ? 3.605 -5.416 -1.421 1.00 98.31 92 PHE A C 1
ATOM 741 O O . PHE A 1 92 ? 3.424 -6.223 -2.335 1.00 98.31 92 PHE A O 1
ATOM 748 N N . ASN A 1 93 ? 3.010 -5.549 -0.235 1.00 98.56 93 ASN A N 1
ATOM 749 C CA . ASN A 1 93 ? 2.063 -6.623 0.050 1.00 98.56 93 ASN A CA 1
ATOM 750 C C . ASN A 1 93 ? 0.650 -6.072 0.208 1.00 98.56 93 ASN A C 1
ATOM 752 O O . ASN A 1 93 ? 0.445 -5.102 0.938 1.00 98.56 93 ASN A O 1
ATOM 756 N N . ILE A 1 94 ? -0.320 -6.757 -0.393 1.00 98.69 94 ILE A N 1
ATOM 757 C CA . ILE A 1 94 ? -1.750 -6.535 -0.163 1.00 98.69 94 ILE A CA 1
ATOM 758 C C . ILE A 1 94 ? -2.304 -7.806 0.463 1.00 98.69 94 ILE A C 1
ATOM 760 O O . ILE A 1 94 ? -2.351 -8.859 -0.178 1.00 98.69 94 ILE A O 1
ATOM 764 N N . ARG A 1 95 ? -2.713 -7.722 1.725 1.00 98.38 95 ARG A N 1
ATOM 765 C CA . ARG A 1 95 ? -3.395 -8.811 2.418 1.00 98.38 95 ARG A CA 1
ATOM 766 C C . ARG A 1 95 ? -4.896 -8.621 2.283 1.00 98.38 95 ARG A C 1
ATOM 768 O O . ARG A 1 95 ? -5.445 -7.640 2.777 1.00 98.38 95 ARG A O 1
ATOM 775 N N . LYS A 1 96 ? -5.532 -9.592 1.642 1.00 97.69 96 LYS A N 1
ATOM 776 C CA . LYS A 1 96 ? -6.977 -9.811 1.665 1.00 97.69 96 LYS A CA 1
ATOM 777 C C . LYS A 1 96 ? -7.300 -10.861 2.728 1.00 97.69 96 LYS A C 1
ATOM 779 O O . LYS A 1 96 ? -6.392 -11.477 3.286 1.00 97.69 96 LYS A O 1
ATOM 784 N N . LYS A 1 97 ? -8.590 -11.103 2.973 1.00 92.12 97 LYS A N 1
ATOM 785 C CA . LYS A 1 97 ? -9.070 -12.065 3.981 1.00 92.12 97 LYS A CA 1
ATOM 786 C C . LYS A 1 97 ? -8.384 -13.438 3.893 1.00 92.12 97 LYS A C 1
ATOM 788 O O . LYS A 1 97 ? -7.888 -13.928 4.900 1.00 92.12 97 LYS A O 1
ATOM 793 N N . ASP A 1 98 ? -8.319 -14.002 2.687 1.00 95.25 98 ASP A N 1
ATOM 794 C CA . ASP A 1 98 ? -7.862 -15.380 2.452 1.00 95.25 98 ASP A CA 1
ATOM 795 C C . ASP A 1 98 ? -6.652 -15.455 1.499 1.00 95.25 98 ASP A C 1
ATOM 797 O O . ASP A 1 98 ? -6.274 -16.526 1.028 1.00 95.25 98 ASP A O 1
ATOM 801 N N . THR A 1 99 ? -6.055 -14.319 1.127 1.00 97.06 99 THR A N 1
ATOM 802 C CA . THR A 1 99 ? -4.990 -14.276 0.110 1.00 97.06 99 THR A CA 1
ATOM 803 C C . THR A 1 99 ? -4.036 -13.119 0.358 1.00 97.06 99 THR A C 1
ATOM 805 O O . THR A 1 99 ? -4.450 -12.026 0.738 1.00 97.06 99 THR A O 1
ATOM 808 N N . ILE A 1 100 ? -2.749 -13.347 0.102 1.00 98.00 100 ILE A N 1
ATOM 809 C CA . ILE A 1 100 ? -1.713 -12.317 0.159 1.00 98.00 100 ILE A CA 1
ATOM 810 C C . ILE A 1 100 ? -1.122 -12.163 -1.238 1.00 98.00 100 ILE A C 1
ATOM 812 O O . ILE A 1 100 ? -0.568 -13.114 -1.784 1.00 98.00 100 ILE A O 1
ATOM 816 N N . PHE A 1 101 ? -1.215 -10.959 -1.794 1.00 98.38 101 PHE A N 1
ATOM 817 C CA . PHE A 1 101 ? -0.486 -10.583 -2.998 1.00 98.38 101 PHE A CA 1
ATOM 818 C C . PHE A 1 101 ? 0.845 -9.955 -2.602 1.00 98.38 101 PHE A C 1
ATOM 820 O O . PHE A 1 101 ? 0.882 -9.105 -1.710 1.00 98.38 101 PHE A O 1
ATOM 827 N N . ARG A 1 102 ? 1.923 -10.366 -3.270 1.00 98.12 102 ARG A N 1
ATOM 828 C CA . ARG A 1 102 ? 3.287 -9.890 -3.034 1.00 98.12 102 ARG A CA 1
ATOM 829 C C . ARG A 1 102 ? 3.867 -9.385 -4.347 1.00 98.12 102 ARG A C 1
ATOM 831 O O . ARG A 1 102 ? 3.956 -10.153 -5.300 1.00 98.12 102 ARG A O 1
ATOM 838 N N . PHE A 1 103 ? 4.280 -8.124 -4.372 1.00 98.00 103 PHE A N 1
ATOM 839 C CA . PHE A 1 103 ? 4.851 -7.479 -5.550 1.00 98.00 103 PHE A CA 1
ATOM 840 C C . PHE A 1 103 ? 6.236 -6.939 -5.213 1.00 98.00 103 PHE A C 1
ATOM 842 O O . PHE A 1 103 ? 6.366 -6.080 -4.340 1.00 98.00 103 PHE A O 1
ATOM 849 N N . ASN A 1 104 ? 7.266 -7.444 -5.886 1.00 97.81 104 ASN A N 1
ATOM 850 C CA . ASN A 1 104 ? 8.606 -6.872 -5.782 1.00 97.81 104 ASN A CA 1
ATOM 851 C C . ASN A 1 104 ? 8.694 -5.612 -6.653 1.00 97.81 104 ASN A C 1
ATOM 853 O O . ASN A 1 104 ? 7.940 -5.468 -7.620 1.00 97.81 104 ASN A O 1
ATOM 857 N N . TYR A 1 105 ? 9.600 -4.695 -6.322 1.00 96.75 105 TYR A N 1
ATOM 858 C CA . TYR A 1 105 ? 9.898 -3.586 -7.220 1.00 96.75 105 TYR A CA 1
ATOM 859 C C . TYR A 1 105 ? 10.673 -4.101 -8.434 1.00 96.75 105 TYR A C 1
ATOM 861 O O . TYR A 1 105 ? 11.726 -4.728 -8.300 1.00 96.75 105 TYR A O 1
ATOM 869 N N . GLU A 1 106 ? 10.140 -3.831 -9.621 1.00 95.25 106 GLU A N 1
ATOM 870 C CA . GLU A 1 106 ? 10.747 -4.202 -10.892 1.00 95.25 106 GLU A CA 1
ATOM 871 C C . GLU A 1 106 ? 10.947 -2.957 -11.751 1.00 95.25 106 GLU A C 1
ATOM 873 O O . GLU A 1 106 ? 10.041 -2.136 -11.912 1.00 95.25 106 GLU A O 1
ATOM 878 N N . CYS A 1 107 ? 12.145 -2.817 -12.310 1.00 92.50 107 CYS A N 1
ATOM 879 C CA . CYS A 1 107 ? 12.507 -1.713 -13.190 1.00 92.50 107 CYS A CA 1
ATOM 880 C C . CYS A 1 107 ? 13.522 -2.216 -14.219 1.00 92.50 107 CYS A C 1
ATOM 882 O O . CYS A 1 107 ? 14.456 -2.942 -13.881 1.00 92.50 107 CYS A O 1
ATOM 884 N N . ASN A 1 108 ? 13.318 -1.890 -15.498 1.00 89.62 108 ASN A N 1
ATOM 885 C CA . ASN A 1 108 ? 14.179 -2.327 -16.609 1.00 89.62 108 ASN A CA 1
ATOM 886 C C . ASN A 1 108 ? 14.444 -3.842 -16.671 1.00 89.62 108 ASN A C 1
ATOM 888 O O . ASN A 1 108 ? 15.551 -4.278 -16.986 1.00 89.62 108 ASN A O 1
ATOM 892 N N . GLY A 1 109 ? 13.427 -4.652 -16.362 1.00 89.25 109 GLY A N 1
ATOM 893 C CA . GLY A 1 109 ? 13.529 -6.116 -16.379 1.00 89.25 109 GLY A CA 1
ATOM 894 C C . GLY A 1 109 ? 14.385 -6.700 -15.251 1.00 89.25 109 GLY A C 1
ATOM 895 O O . GLY A 1 109 ? 14.698 -7.887 -15.285 1.00 89.25 109 GLY A O 1
ATOM 896 N N . LYS A 1 110 ? 14.768 -5.882 -14.263 1.00 91.81 110 LYS A N 1
ATOM 897 C CA . LYS A 1 110 ? 15.447 -6.315 -13.042 1.00 91.81 110 LYS A CA 1
ATOM 898 C C . LYS A 1 110 ? 14.494 -6.219 -11.861 1.00 91.81 110 LYS A C 1
ATOM 900 O O . LYS A 1 110 ? 13.778 -5.228 -11.715 1.00 91.81 110 LYS A O 1
ATOM 905 N N . THR A 1 111 ? 14.538 -7.229 -11.004 1.00 94.88 111 THR A N 1
ATOM 906 C CA . THR A 1 111 ? 13.924 -7.183 -9.678 1.00 94.88 111 THR A CA 1
ATOM 907 C C . THR A 1 111 ? 14.927 -6.599 -8.696 1.00 94.88 111 THR A C 1
ATOM 909 O O . THR A 1 111 ? 16.088 -7.005 -8.677 1.00 94.88 111 THR A O 1
ATOM 912 N N . TYR A 1 112 ? 14.473 -5.644 -7.897 1.00 92.50 112 TYR A N 1
ATOM 913 C CA . TYR A 1 112 ? 15.264 -5.016 -6.852 1.00 92.50 112 TYR A CA 1
ATOM 914 C C . TYR A 1 112 ? 14.922 -5.632 -5.494 1.00 92.50 112 TYR A C 1
ATOM 916 O O . TYR A 1 112 ? 13.745 -5.843 -5.191 1.00 92.50 112 TYR A O 1
ATOM 924 N N . GLU A 1 113 ? 15.948 -5.894 -4.682 1.00 85.06 113 GLU A N 1
ATOM 925 C CA . GLU A 1 113 ? 15.829 -6.477 -3.336 1.00 85.06 113 GLU A CA 1
ATOM 926 C C . GLU A 1 113 ? 16.142 -5.456 -2.237 1.00 85.06 113 GLU A C 1
ATOM 928 O O . GLU A 1 113 ? 17.079 -4.638 -2.416 1.00 85.06 113 GLU A O 1
#

Solvent-accessible surface area (backbone atoms only — not comparable to full-atom values): 6785 Å² total; per-residue (Å²): 137,88,82,83,83,78,82,82,78,77,81,78,78,75,67,87,71,71,62,57,65,64,51,47,53,57,52,16,69,43,66,48,59,33,33,31,67,45,61,88,49,70,81,38,68,45,48,30,45,42,30,29,29,26,83,87,77,69,43,79,45,71,48,78,47,83,31,48,73,65,25,73,47,37,90,78,64,52,75,71,26,31,40,44,26,49,60,77,36,38,44,48,30,44,35,50,100,92,49,73,48,78,42,67,43,70,50,96,95,38,80,52,118

Sequence (113 aa):
MRHLSILIVGLFLMGCIGDCDDAADIYRSFECIIIIENIPNPKSTHLFNIEGTDPYTGKKIQFDRENRWFCTFYPLLAIGDTIIKRKNELVFNIRKKDTIFRFNYECNGKTYE

Mean predicted aligned error: 7.85 Å

Nearest PDB structures (foldseek):
  8ybn-assembly1_A  TM=3.748E-01  e=6.141E-01  Staphylococcus aureus
  4c56-assembly2_C  TM=2.669E-01  e=8.783E-01  Staphylococcus aureus
  7rzm-assembly1_A  TM=2.960E-01  e=1.907E+00  Stenotrophomonas maltophilia K279a
  4c56-assembly1_I  TM=2.732E-01  e=1.595E+00  Staphylococcus aureus
  6deg-assembly1_B  TM=2.813E-01  e=2.281E+00  Bartonella birtlesii LL-WM9

Foldseek 3Di:
DDDDPDPPPPPPPPPPDDDLVVLQLVLLQDWDWFQFADAPCLQDQFWGWTWGARPVPRDTDIDTHGDNPVSVCSVVDDHRWTWGDHHRAQWIWIDDPVDIDIDFDDDPNDGDD

Organism: NCBI:txid428988

Secondary structure (DSSP, 8-state):
-------------------HHHHHHHHHH--EEEEEEE-S-TT-SSEEEEEEE-TTT--EEEEEEE-HHHHTTGGG--TT-EEEE-TT--EEEEE-SS-EEEEEEEETTEEE-

pLDDT: mean 89.44, std 16.6, range [43.66, 98.75]